Protein AF-A0A0C3S253-F1 (afdb_monomer_lite)

InterPro domains:
  IPR032710 NTF2-like domain superfamily [SSF54427] (42-81)

Secondary structure (DSSP, 8-state):
-----TT---TTS--HHHHHHSPB-PPPTTTHHHHHHHHTT-GGGS-TT-EEE-SS-EEESHHHHHHHHHHHHHH-SEEEEEEEEEEPPPTTS-TTPPEEEEEEEEESSTT-SS-SEEE-GGG--

Sequence (125 aa):
MPTSDPEVKNASGLTPTQTKALKERNPEDHERSIIQSIKESTYQVYAKEAVFHDPIGIAEGIESIRAQFNGLVKLFPRADIPRFRVLENPSSVPKSTILIDQDVAYFRDPNASSPTKVSEASDML

Organism: Phlebiopsis gigantea (strain 11061_1 CR5-6) (NCBI:txid745531)

pLDDT: mean 85.68, std 11.51, range [34.91, 96.12]

Radius of gyration: 15.08 Å; chains: 1; bounding box: 35×34×34 Å

Foldseek 3Di:
DQPLPQCDADPQRDGLVRLVPFDFDDDDPVCVVVLVCVQVVNLVSADQQRWDDFLVGIAGGSVSVVVVVVVLCQQFVDKDWPDWTFTDRDPSGDPPDTDIFTKIFGDNDNPDPHGPDIDGSNRRD

Structure (mmCIF, N/CA/C/O backbone):
data_AF-A0A0C3S253-F1
#
_entry.id   AF-A0A0C3S253-F1
#
loop_
_atom_site.group_PDB
_atom_site.id
_atom_site.type_symbol
_atom_site.label_atom_id
_atom_site.label_alt_id
_atom_site.label_comp_id
_atom_site.label_asym_id
_atom_site.label_entity_id
_atom_site.label_seq_id
_atom_site.pdbx_PDB_ins_code
_atom_site.Cartn_x
_atom_site.Cartn_y
_atom_site.Cartn_z
_atom_site.occupancy
_atom_site.B_iso_or_equiv
_atom_site.auth_seq_id
_atom_site.auth_comp_id
_atom_site.auth_asym_id
_atom_site.auth_atom_id
_atom_site.pdbx_PDB_model_num
ATOM 1 N N . MET A 1 1 ? -3.478 10.243 -17.034 1.00 34.91 1 MET A N 1
ATOM 2 C CA . MET A 1 1 ? -2.539 11.147 -16.335 1.00 34.91 1 MET A CA 1
ATOM 3 C C . MET A 1 1 ? -2.999 11.200 -14.892 1.00 34.91 1 MET A C 1
ATOM 5 O O . MET A 1 1 ? -4.214 11.256 -14.736 1.00 34.91 1 MET A O 1
ATOM 9 N N . PRO A 1 2 ? -2.114 11.107 -13.883 1.00 46.19 2 PRO A N 1
ATOM 10 C CA . PRO A 1 2 ? -2.541 11.321 -12.505 1.00 46.19 2 PRO A CA 1
ATOM 11 C C . PRO A 1 2 ? -3.114 12.733 -12.436 1.00 46.19 2 PRO A C 1
ATOM 13 O O . PRO A 1 2 ? -2.515 13.684 -12.949 1.00 46.19 2 PRO A O 1
ATOM 16 N N . THR A 1 3 ? -4.343 12.844 -11.958 1.00 47.38 3 THR A N 1
ATOM 17 C CA . THR A 1 3 ? -5.024 14.123 -11.837 1.00 47.38 3 THR A CA 1
ATOM 18 C C . THR A 1 3 ? -4.392 14.844 -10.664 1.00 47.38 3 THR A C 1
ATOM 20 O O . THR A 1 3 ? -4.622 14.477 -9.523 1.00 47.38 3 THR A O 1
ATOM 23 N N . SER A 1 4 ? -3.588 15.876 -10.925 1.00 61.22 4 SER A N 1
ATOM 24 C CA . SER A 1 4 ? -2.976 16.730 -9.892 1.00 61.22 4 SER A CA 1
ATOM 25 C C . SER A 1 4 ? -3.997 17.589 -9.126 1.00 61.22 4 SER A C 1
ATOM 27 O O . SER A 1 4 ? -3.652 18.660 -8.632 1.00 61.22 4 SER A O 1
ATOM 29 N N . ASP A 1 5 ? -5.261 17.170 -9.088 1.00 72.31 5 ASP A N 1
ATOM 30 C CA . ASP A 1 5 ? -6.331 17.867 -8.400 1.00 72.31 5 ASP A CA 1
ATOM 31 C C . ASP A 1 5 ? -6.211 17.576 -6.892 1.00 72.31 5 ASP A C 1
ATOM 33 O O . ASP A 1 5 ? -6.387 16.430 -6.466 1.00 72.31 5 ASP A O 1
ATOM 37 N N . PRO A 1 6 ? -5.883 18.590 -6.069 1.00 73.94 6 PRO A N 1
ATOM 38 C CA . PRO A 1 6 ? -5.652 18.414 -4.639 1.00 73.94 6 PRO A CA 1
ATOM 39 C C . PRO A 1 6 ? -6.913 18.010 -3.859 1.00 73.94 6 PRO A C 1
ATOM 41 O O . PRO A 1 6 ? -6.802 17.683 -2.676 1.00 73.94 6 PRO A O 1
ATOM 44 N N . GLU A 1 7 ? -8.089 18.018 -4.489 1.00 82.75 7 GLU A N 1
ATOM 45 C CA . GLU A 1 7 ? -9.364 17.665 -3.862 1.00 82.75 7 GLU A CA 1
ATOM 46 C C . GLU A 1 7 ? -9.787 16.208 -4.112 1.00 82.75 7 GLU A C 1
ATOM 48 O O . GLU A 1 7 ? -10.743 15.726 -3.491 1.00 82.75 7 GLU A O 1
ATOM 53 N N . VAL A 1 8 ? -9.080 15.472 -4.981 1.00 83.56 8 VAL A N 1
ATOM 54 C CA . VAL A 1 8 ? -9.385 14.059 -5.252 1.00 83.56 8 VAL A CA 1
ATOM 55 C C . VAL A 1 8 ? -9.068 13.205 -4.024 1.00 83.56 8 VAL A C 1
ATOM 57 O O . VAL A 1 8 ? -8.025 13.334 -3.382 1.00 83.56 8 VAL A O 1
ATOM 60 N N . LYS A 1 9 ? -10.013 12.331 -3.667 1.00 86.12 9 LYS A N 1
ATOM 61 C CA . LYS A 1 9 ? -9.941 11.480 -2.476 1.00 86.12 9 LYS A CA 1
ATOM 62 C C . LYS A 1 9 ? -9.466 10.073 -2.828 1.00 86.12 9 LYS A C 1
ATOM 64 O O . LYS A 1 9 ? -9.928 9.503 -3.811 1.00 86.12 9 LYS A O 1
ATOM 69 N N . ASN A 1 10 ? -8.625 9.484 -1.975 1.00 83.00 10 ASN A N 1
ATOM 70 C CA . ASN A 1 10 ? -8.248 8.065 -2.081 1.00 83.00 10 ASN A CA 1
ATOM 71 C C . ASN A 1 10 ? -9.406 7.149 -1.664 1.00 83.00 10 ASN A C 1
ATOM 73 O O . ASN A 1 10 ? -10.455 7.594 -1.197 1.00 83.00 10 ASN A O 1
ATOM 77 N N . ALA A 1 11 ? -9.163 5.840 -1.749 1.00 82.81 11 ALA A N 1
ATOM 78 C CA . ALA A 1 11 ? -10.047 4.790 -1.245 1.00 82.81 11 ALA A CA 1
ATOM 79 C C . ALA A 1 11 ? -10.440 4.956 0.240 1.00 82.81 11 ALA A C 1
ATOM 81 O O . ALA A 1 11 ? -11.497 4.482 0.647 1.00 82.81 11 ALA A O 1
ATOM 82 N N . SER A 1 12 ? -9.635 5.661 1.041 1.00 86.38 12 SER A N 1
ATOM 83 C CA . SER A 1 12 ? -9.943 5.975 2.445 1.00 86.38 12 SER A CA 1
ATOM 84 C C . SER A 1 12 ? -10.759 7.264 2.614 1.00 86.38 12 SER A C 1
ATOM 86 O O . SER A 1 12 ? -11.040 7.676 3.739 1.00 86.38 12 SER A O 1
ATOM 88 N N . GLY A 1 13 ? -11.141 7.919 1.514 1.00 88.19 13 GLY A N 1
ATOM 89 C CA . GLY A 1 13 ? -11.924 9.151 1.505 1.00 88.19 13 GLY A CA 1
ATOM 90 C C . GL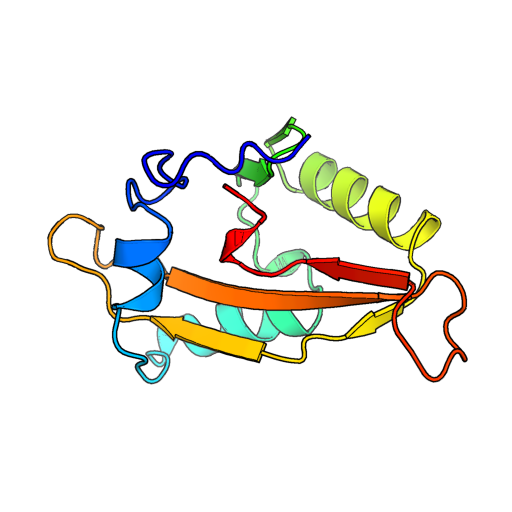Y A 1 13 ? -11.132 10.410 1.873 1.00 88.19 13 GLY A C 1
ATOM 91 O O . GLY A 1 13 ? -11.749 11.422 2.215 1.00 88.19 13 GLY A O 1
ATOM 92 N N . LEU A 1 14 ? -9.796 10.361 1.820 1.00 87.62 14 LEU A N 1
ATOM 93 C CA . LEU A 1 14 ? -8.901 11.449 2.223 1.00 87.62 14 LEU A CA 1
ATOM 94 C C . LEU A 1 14 ? -8.237 12.105 1.013 1.00 87.62 14 LEU A C 1
ATOM 96 O O . LEU A 1 14 ? -7.828 11.416 0.080 1.00 87.62 14 LEU A O 1
ATOM 100 N N . THR A 1 15 ? -8.075 13.427 1.060 1.00 88.38 15 THR A N 1
ATOM 101 C CA . THR A 1 15 ? -7.274 14.171 0.074 1.00 88.38 15 THR A CA 1
ATOM 102 C C . THR A 1 15 ? -5.769 13.924 0.284 1.00 88.38 15 THR A C 1
ATOM 104 O O . THR A 1 15 ? -5.368 13.433 1.355 1.00 88.38 15 THR A O 1
ATOM 107 N N . PRO A 1 16 ? -4.888 14.286 -0.674 1.00 84.88 16 PRO A N 1
ATOM 108 C CA . PRO A 1 16 ? -3.444 14.166 -0.481 1.00 84.88 16 PRO A CA 1
ATOM 109 C C . PRO A 1 16 ? -2.965 14.940 0.755 1.00 84.88 16 PRO A C 1
ATOM 111 O O . PRO A 1 16 ? -2.169 14.432 1.545 1.00 84.88 16 PRO A O 1
ATOM 114 N N . THR A 1 17 ? -3.487 16.153 0.965 1.00 87.31 17 THR A N 1
ATOM 115 C CA . THR A 1 17 ? -3.129 17.017 2.103 1.00 87.31 17 THR A CA 1
ATOM 116 C C . THR A 1 17 ? -3.545 16.399 3.434 1.00 87.31 17 THR A C 1
ATOM 118 O O . THR A 1 17 ? -2.759 16.390 4.381 1.00 87.31 17 THR A O 1
ATOM 121 N N . GLN A 1 18 ? -4.755 15.835 3.507 1.00 90.25 18 GLN A N 1
ATOM 122 C CA . GLN A 1 18 ? -5.230 15.149 4.711 1.00 90.25 18 GLN A CA 1
ATOM 123 C C . GLN A 1 18 ? -4.381 13.915 5.019 1.00 90.25 18 GLN A C 1
ATOM 125 O O . GLN A 1 18 ? -3.991 13.721 6.166 1.00 90.25 18 GLN A O 1
ATOM 130 N N . THR A 1 19 ? -4.046 13.125 3.997 1.00 88.06 19 THR A N 1
ATOM 131 C CA . THR A 1 19 ? -3.212 11.923 4.143 1.00 88.06 19 THR A CA 1
ATOM 132 C C . THR A 1 19 ? -1.812 12.278 4.650 1.00 88.06 19 THR A C 1
ATOM 134 O O . THR A 1 19 ? -1.334 11.674 5.607 1.00 88.06 19 THR A O 1
ATOM 137 N N . LYS A 1 20 ? -1.177 13.315 4.083 1.00 87.50 20 LYS A N 1
ATOM 138 C CA . LYS A 1 20 ? 0.150 13.797 4.514 1.00 87.50 20 LYS A CA 1
ATOM 139 C C . LYS A 1 20 ? 0.163 14.324 5.951 1.00 87.50 20 LYS A C 1
ATOM 141 O O . LYS A 1 20 ? 1.187 14.218 6.621 1.00 87.50 20 LYS A O 1
ATOM 146 N N . ALA A 1 21 ? -0.956 14.872 6.424 1.00 92.19 21 ALA A N 1
ATOM 147 C CA . ALA A 1 21 ? -1.094 15.385 7.784 1.00 92.19 21 ALA A CA 1
ATOM 148 C C . ALA A 1 21 ? -1.307 14.287 8.845 1.00 92.19 21 ALA A C 1
ATOM 150 O O . ALA A 1 21 ? -1.230 14.582 10.040 1.00 92.19 21 ALA A O 1
ATOM 151 N N . LEU A 1 22 ? -1.577 13.038 8.442 1.00 93.62 22 LEU A N 1
ATOM 152 C CA . LEU A 1 22 ? -1.747 11.938 9.387 1.00 93.62 22 LEU A CA 1
ATOM 153 C C . LEU A 1 22 ? -0.430 11.595 10.091 1.00 93.62 22 LEU A C 1
ATOM 155 O O . LEU A 1 22 ? 0.659 11.564 9.501 1.00 93.62 22 LEU A O 1
ATOM 159 N N . LYS A 1 23 ? -0.560 11.303 11.385 1.00 95.62 23 LYS A N 1
ATOM 160 C CA . LYS A 1 23 ? 0.548 10.868 12.227 1.00 95.62 23 LYS A CA 1
ATOM 161 C C . LYS A 1 23 ? 0.907 9.427 11.914 1.00 95.62 23 LYS A C 1
ATOM 163 O O . LYS A 1 23 ? 0.051 8.605 11.601 1.00 95.62 23 LYS A O 1
ATOM 168 N N . GLU A 1 24 ? 2.191 9.142 12.023 1.00 96.12 24 GLU A N 1
ATOM 169 C CA . GLU A 1 24 ? 2.694 7.781 11.960 1.00 96.12 24 GLU A CA 1
ATOM 170 C C . GLU A 1 24 ? 2.516 7.092 13.312 1.00 96.12 24 GLU A C 1
ATOM 172 O O . GLU A 1 24 ? 2.680 7.719 14.361 1.00 96.12 24 GLU A O 1
ATOM 177 N N . ARG A 1 25 ? 2.194 5.802 13.274 1.00 95.81 25 ARG A N 1
ATOM 178 C CA . ARG A 1 25 ? 2.064 4.936 14.443 1.00 95.81 25 ARG A CA 1
ATOM 179 C C . ARG A 1 25 ? 2.855 3.654 14.252 1.00 95.81 25 ARG A C 1
ATOM 181 O O . ARG A 1 25 ? 3.187 3.256 13.138 1.00 95.81 25 ARG A O 1
ATOM 188 N N . ASN A 1 26 ? 3.076 2.958 15.358 1.00 95.50 26 ASN A N 1
ATOM 189 C CA . ASN A 1 26 ? 3.566 1.592 15.294 1.00 95.50 26 ASN A CA 1
ATOM 190 C C . ASN A 1 26 ? 2.435 0.636 14.866 1.00 95.50 26 ASN A C 1
ATOM 192 O O . ASN A 1 26 ? 1.276 0.858 15.239 1.00 95.50 26 ASN A O 1
ATOM 196 N N . PRO A 1 27 ? 2.759 -0.431 14.115 1.00 94.81 27 PRO A N 1
ATOM 197 C CA . PRO A 1 27 ? 1.836 -1.533 13.880 1.00 94.81 27 PRO A CA 1
ATOM 198 C C . PRO A 1 27 ? 1.364 -2.158 15.191 1.00 94.81 27 PRO A C 1
ATOM 200 O O . PRO A 1 27 ? 2.165 -2.365 16.107 1.00 94.81 27 PRO A O 1
ATOM 203 N N . GLU A 1 28 ? 0.090 -2.520 15.250 1.00 94.69 28 GLU A N 1
ATOM 204 C CA . GLU A 1 28 ? -0.431 -3.388 16.299 1.00 94.69 28 GLU A CA 1
ATOM 205 C C . GLU A 1 28 ? 0.018 -4.835 16.062 1.00 94.69 28 GLU A C 1
ATOM 207 O O . GLU A 1 28 ? 0.347 -5.234 14.942 1.00 94.69 28 GLU A O 1
ATOM 212 N N . ASP A 1 29 ? 0.026 -5.659 17.110 1.00 94.44 29 ASP A N 1
ATOM 213 C CA . ASP A 1 29 ? 0.600 -7.008 17.029 1.00 94.44 29 ASP A CA 1
ATOM 214 C C . ASP A 1 29 ? -0.086 -7.902 15.988 1.00 94.44 29 ASP A C 1
ATOM 216 O O . ASP A 1 29 ? 0.585 -8.679 15.307 1.00 94.44 29 ASP A O 1
ATOM 220 N N . HIS A 1 30 ? -1.396 -7.741 15.801 1.00 92.12 30 HIS A N 1
ATOM 221 C CA . HIS A 1 30 ? -2.168 -8.487 14.808 1.00 92.12 30 HIS A CA 1
ATOM 222 C C . HIS A 1 30 ? -1.950 -7.997 13.363 1.00 92.12 30 HIS A C 1
ATOM 224 O O . HIS A 1 30 ? -2.267 -8.716 12.419 1.00 92.12 30 HIS A O 1
ATOM 230 N N . GLU A 1 31 ? -1.390 -6.799 13.173 1.00 93.31 31 GLU A N 1
ATOM 231 C CA . GLU A 1 31 ? -1.117 -6.215 11.855 1.00 93.31 31 GLU A CA 1
ATOM 232 C C . GLU A 1 31 ? 0.277 -6.584 11.335 1.00 93.31 31 GLU A C 1
ATOM 234 O O . GLU A 1 31 ? 0.533 -6.518 10.133 1.00 93.31 31 GLU A O 1
ATOM 239 N N . ARG A 1 32 ? 1.201 -6.974 12.226 1.00 92.38 32 ARG A N 1
ATOM 240 C CA . ARG A 1 32 ? 2.618 -7.202 11.890 1.00 92.38 32 ARG A CA 1
ATOM 241 C C . ARG A 1 32 ? 2.803 -8.199 10.749 1.00 92.38 32 ARG A C 1
ATOM 243 O O . ARG A 1 32 ? 3.581 -7.932 9.837 1.00 92.38 32 ARG A O 1
ATOM 250 N N . SER A 1 33 ? 2.091 -9.326 10.784 1.00 91.00 33 SER A N 1
ATOM 251 C CA . SER A 1 33 ? 2.188 -10.361 9.745 1.00 91.00 33 SER A CA 1
ATOM 252 C C . SER A 1 33 ? 1.656 -9.873 8.396 1.00 91.00 33 SER A C 1
ATOM 254 O O . SER A 1 33 ? 2.257 -10.159 7.359 1.00 91.00 33 SER A O 1
ATOM 256 N N . ILE A 1 34 ? 0.576 -9.089 8.411 1.00 91.06 34 ILE A N 1
ATOM 257 C CA . ILE A 1 34 ? -0.027 -8.486 7.218 1.00 91.06 34 ILE A CA 1
ATOM 258 C C . ILE A 1 34 ? 0.953 -7.491 6.593 1.00 91.06 34 ILE A C 1
ATOM 260 O O . ILE A 1 34 ? 1.277 -7.587 5.411 1.00 91.06 34 ILE A O 1
ATOM 264 N N . ILE A 1 35 ? 1.488 -6.578 7.402 1.00 91.75 35 ILE A N 1
ATOM 265 C CA . ILE A 1 35 ? 2.434 -5.549 6.962 1.00 91.75 35 ILE A CA 1
ATOM 266 C C . ILE A 1 35 ? 3.731 -6.168 6.433 1.00 91.75 35 ILE A C 1
ATOM 268 O O . ILE A 1 35 ? 4.248 -5.717 5.411 1.00 91.75 35 ILE A O 1
ATOM 272 N N . GLN A 1 36 ? 4.246 -7.210 7.089 1.00 90.56 36 GLN A N 1
ATOM 273 C CA . GLN A 1 36 ? 5.434 -7.915 6.610 1.00 90.56 36 GLN A CA 1
ATOM 274 C C . GLN A 1 36 ? 5.179 -8.578 5.252 1.00 90.56 36 GLN A C 1
ATOM 276 O O . GLN A 1 36 ? 5.987 -8.438 4.338 1.00 90.56 36 GLN A O 1
ATOM 281 N N . SER A 1 37 ? 4.023 -9.224 5.093 1.00 88.00 37 SER A N 1
ATOM 282 C CA . SER A 1 37 ? 3.633 -9.884 3.841 1.00 88.00 37 SER A CA 1
ATOM 283 C C . SER A 1 37 ? 3.542 -8.909 2.664 1.00 88.00 37 SER A C 1
ATOM 285 O O . SER A 1 37 ? 3.968 -9.235 1.557 1.00 88.00 37 SER A O 1
ATOM 287 N N . ILE A 1 38 ? 3.050 -7.689 2.914 1.00 85.00 38 ILE A N 1
ATOM 288 C CA . ILE A 1 38 ? 3.000 -6.612 1.913 1.00 85.00 38 ILE A CA 1
ATOM 289 C C . ILE A 1 38 ? 4.415 -6.205 1.471 1.00 85.00 38 ILE A C 1
ATOM 291 O O . ILE A 1 38 ? 4.641 -6.000 0.281 1.00 85.00 38 ILE A O 1
ATOM 295 N N . LYS A 1 39 ? 5.383 -6.133 2.394 1.00 83.50 39 LYS A N 1
ATOM 296 C CA . LYS A 1 39 ? 6.783 -5.800 2.068 1.00 83.50 39 LYS A CA 1
ATOM 297 C C . LYS A 1 39 ? 7.496 -6.910 1.296 1.00 83.50 39 LYS A C 1
ATOM 299 O O . LYS A 1 39 ? 8.306 -6.625 0.422 1.00 83.50 39 LYS A O 1
ATOM 304 N N . GLU A 1 40 ? 7.197 -8.166 1.613 1.00 81.06 40 GLU A N 1
ATOM 305 C CA . GLU A 1 40 ? 7.849 -9.343 1.021 1.00 81.06 40 GLU A CA 1
ATOM 306 C C . GLU A 1 40 ? 7.148 -9.869 -0.245 1.00 81.06 40 GLU A C 1
ATOM 308 O O . GLU A 1 40 ? 7.572 -10.873 -0.813 1.00 81.06 40 GLU A O 1
ATOM 313 N N . SER A 1 41 ? 6.100 -9.186 -0.724 1.00 68.44 41 SER A N 1
ATOM 314 C CA . SER A 1 41 ? 5.323 -9.573 -1.915 1.00 68.44 41 SER A CA 1
ATOM 315 C C . SER A 1 41 ? 4.695 -10.972 -1.821 1.00 68.44 41 SER A C 1
ATOM 317 O O . SER A 1 41 ? 4.637 -11.711 -2.808 1.00 68.44 41 SER A O 1
ATOM 319 N N . THR A 1 42 ? 4.198 -11.365 -0.642 1.00 74.69 42 THR A N 1
ATOM 320 C CA . THR A 1 42 ? 3.518 -12.656 -0.484 1.00 74.69 42 THR A CA 1
ATOM 321 C C . THR A 1 42 ? 2.012 -12.508 -0.715 1.00 74.69 42 THR A C 1
ATOM 323 O O . THR A 1 42 ? 1.300 -11.800 -0.008 1.00 74.69 42 THR A O 1
ATOM 326 N N . TYR A 1 43 ? 1.475 -13.229 -1.705 1.00 80.75 43 TYR A N 1
ATOM 327 C CA . TYR A 1 43 ? 0.033 -13.200 -2.003 1.00 80.75 43 TYR A CA 1
ATOM 328 C C . TYR A 1 43 ? -0.837 -13.864 -0.919 1.00 80.75 43 TYR A C 1
ATOM 330 O O . TYR A 1 43 ? -2.059 -13.792 -0.983 1.00 80.75 43 TYR A O 1
ATOM 338 N N . GLN A 1 44 ? -0.222 -14.522 0.068 1.00 82.25 44 GLN A N 1
ATOM 339 C CA . GLN A 1 44 ? -0.903 -15.301 1.110 1.00 82.25 44 GLN A CA 1
ATOM 340 C C . GLN A 1 44 ? -1.699 -14.438 2.096 1.00 82.25 44 GLN A C 1
ATOM 342 O O . GLN A 1 44 ? -2.578 -14.953 2.780 1.00 82.25 44 GLN A O 1
ATOM 347 N N . VAL A 1 45 ? -1.403 -13.138 2.163 1.00 86.00 45 VAL A N 1
ATOM 348 C CA . VAL A 1 45 ? -2.114 -12.189 3.027 1.00 86.00 45 VAL A CA 1
ATOM 349 C C . VAL A 1 45 ? -3.511 -11.840 2.508 1.00 86.00 45 VAL A C 1
ATOM 351 O O . VAL A 1 45 ? -4.373 -11.418 3.278 1.00 86.00 45 VAL A O 1
ATOM 354 N N . TYR A 1 46 ? -3.758 -12.017 1.208 1.00 87.56 46 TYR A N 1
ATOM 355 C CA . TYR A 1 46 ? -5.045 -11.694 0.609 1.00 87.56 46 TYR A CA 1
ATOM 356 C C . TYR A 1 46 ? -6.080 -12.774 0.923 1.00 87.56 46 TYR A C 1
ATOM 358 O O . TYR A 1 46 ? -5.862 -13.966 0.700 1.00 87.56 46 TYR A O 1
ATOM 366 N N . ALA A 1 47 ? -7.253 -12.340 1.386 1.00 89.56 47 ALA A N 1
ATOM 367 C CA . ALA A 1 47 ? -8.426 -13.200 1.442 1.00 89.56 47 ALA A CA 1
ATOM 368 C C . ALA A 1 47 ? -8.798 -13.690 0.032 1.00 89.56 47 ALA A C 1
ATOM 370 O O . ALA A 1 47 ? -8.521 -13.028 -0.968 1.00 89.56 47 ALA A O 1
ATOM 371 N N . LYS A 1 48 ? -9.478 -14.839 -0.051 1.00 88.94 48 LYS A N 1
ATOM 372 C CA . LYS A 1 48 ? -9.885 -15.434 -1.334 1.00 88.94 48 LYS A CA 1
ATOM 373 C C . LYS A 1 48 ? -10.672 -14.457 -2.216 1.00 88.94 48 LYS A C 1
ATOM 375 O O . LYS A 1 48 ? -10.410 -14.391 -3.411 1.00 88.94 48 LYS A O 1
ATOM 380 N N . GLU A 1 49 ? -11.563 -13.688 -1.596 1.00 91.62 49 GLU A N 1
ATOM 381 C CA . GLU A 1 49 ? -12.426 -12.682 -2.230 1.00 91.62 49 GLU A CA 1
ATOM 382 C C . GLU A 1 49 ? -11.883 -11.251 -2.030 1.00 91.62 49 GLU A C 1
ATOM 384 O O . GLU A 1 49 ? -12.645 -10.288 -1.980 1.00 91.62 49 GLU A O 1
ATOM 389 N N . ALA A 1 50 ? -10.570 -11.092 -1.815 1.00 90.69 50 ALA A N 1
ATOM 390 C CA . ALA A 1 50 ? -9.970 -9.771 -1.659 1.00 90.69 50 ALA A CA 1
ATOM 391 C C . ALA A 1 50 ? -10.152 -8.939 -2.932 1.00 90.69 50 ALA A C 1
ATOM 393 O O . ALA A 1 50 ? -10.035 -9.455 -4.043 1.00 90.69 50 ALA A O 1
ATOM 394 N N . VAL A 1 51 ? -10.379 -7.641 -2.752 1.00 89.94 51 VAL A N 1
ATOM 395 C CA . VAL A 1 51 ? -10.475 -6.682 -3.849 1.00 89.94 51 VAL A CA 1
ATOM 396 C C . VAL A 1 51 ? -9.308 -5.713 -3.750 1.00 89.94 51 VAL A C 1
ATOM 398 O O . VAL A 1 51 ? -9.075 -5.106 -2.704 1.00 89.94 51 VAL A O 1
ATOM 401 N N . PHE A 1 52 ? -8.561 -5.584 -4.838 1.00 87.00 52 PHE A N 1
ATOM 402 C CA . PHE A 1 52 ? -7.456 -4.651 -4.973 1.00 87.00 52 PHE A CA 1
ATOM 403 C C . PHE A 1 52 ? -7.847 -3.547 -5.948 1.00 87.00 52 PHE A C 1
ATOM 405 O O . PHE A 1 52 ? -8.175 -3.819 -7.100 1.00 87.00 52 PHE A O 1
ATOM 412 N N . HIS A 1 53 ? -7.817 -2.307 -5.472 1.00 83.94 53 HIS A N 1
ATOM 413 C CA . HIS A 1 53 ? -8.063 -1.122 -6.281 1.00 83.94 53 HIS A CA 1
ATOM 414 C C . HIS A 1 53 ? -6.738 -0.395 -6.474 1.00 83.94 53 HIS A C 1
ATOM 416 O O . HIS A 1 53 ? -6.115 0.013 -5.492 1.00 83.94 53 HIS A O 1
ATOM 422 N N . ASP A 1 54 ? -6.333 -0.200 -7.724 1.00 76.56 54 ASP A N 1
ATOM 423 C CA . ASP A 1 54 ? -5.270 0.733 -8.079 1.00 76.56 54 ASP A CA 1
ATOM 424 C C . ASP A 1 54 ? -5.821 1.818 -9.026 1.00 76.56 54 ASP A C 1
ATOM 426 O O . ASP A 1 54 ? -6.971 1.741 -9.469 1.00 76.56 54 ASP A O 1
ATOM 430 N N . PRO A 1 55 ? -5.039 2.859 -9.353 1.00 67.44 55 PRO A N 1
ATOM 431 C CA . PRO A 1 55 ? -5.489 3.897 -10.282 1.00 67.44 55 PRO A CA 1
ATOM 432 C C . PRO A 1 55 ? -5.761 3.409 -11.718 1.00 67.44 55 PRO A C 1
ATOM 434 O O . PRO A 1 55 ? -6.245 4.183 -12.542 1.00 67.44 55 PRO A O 1
ATOM 437 N N . ILE A 1 56 ? -5.396 2.169 -12.059 1.00 68.38 56 ILE A N 1
ATOM 438 C CA . ILE A 1 56 ? -5.513 1.598 -13.406 1.00 68.38 56 ILE A CA 1
ATOM 439 C C . ILE A 1 56 ? -6.760 0.706 -13.509 1.00 68.38 56 ILE A C 1
ATOM 441 O O . ILE A 1 56 ? -7.378 0.646 -14.573 1.00 68.38 56 ILE A O 1
ATOM 445 N N . GLY A 1 57 ? -7.160 0.036 -12.428 1.00 73.25 57 GLY A N 1
ATOM 446 C CA . GLY A 1 57 ? -8.301 -0.865 -12.410 1.00 73.25 57 GLY A CA 1
ATOM 447 C C . GLY A 1 57 ? -8.571 -1.527 -11.059 1.00 73.25 57 GLY A C 1
ATOM 448 O O . GLY A 1 57 ? -8.007 -1.185 -10.020 1.00 73.25 57 GLY A O 1
ATOM 449 N N . ILE A 1 58 ? -9.485 -2.496 -11.096 1.00 85.19 58 ILE A N 1
ATOM 450 C CA . ILE A 1 58 ? -9.941 -3.263 -9.936 1.00 85.19 58 ILE A CA 1
ATOM 451 C C . ILE A 1 58 ? -9.669 -4.741 -10.217 1.00 85.19 58 ILE A C 1
ATOM 453 O O . ILE A 1 58 ? -10.073 -5.257 -11.261 1.00 85.19 58 ILE A O 1
ATOM 457 N N . ALA A 1 59 ? -8.995 -5.418 -9.291 1.00 88.12 59 ALA A N 1
ATOM 458 C CA . ALA A 1 59 ? -8.777 -6.857 -9.322 1.00 88.12 59 ALA A CA 1
ATOM 459 C C . ALA A 1 59 ? -9.512 -7.530 -8.165 1.00 88.12 59 ALA A C 1
ATOM 461 O O . ALA A 1 59 ? -9.231 -7.274 -6.995 1.00 88.12 59 ALA A O 1
ATOM 462 N N . GLU A 1 60 ? -10.427 -8.430 -8.508 1.00 92.31 60 GLU A N 1
ATOM 463 C CA . GLU A 1 60 ? -11.203 -9.218 -7.554 1.00 92.31 60 GLU A CA 1
ATOM 464 C C . GLU A 1 60 ? -10.666 -10.650 -7.502 1.00 92.31 60 GLU A C 1
ATOM 466 O O . GLU A 1 60 ? -10.518 -11.328 -8.526 1.00 92.31 60 GLU A O 1
ATOM 471 N N . GLY A 1 61 ? -10.357 -11.101 -6.292 1.00 91.31 61 GLY A N 1
ATOM 472 C CA . GLY A 1 61 ? -9.823 -12.421 -6.003 1.00 91.31 61 GLY A CA 1
ATOM 473 C C . GLY A 1 61 ? -8.309 -12.547 -6.189 1.00 91.31 61 GLY A C 1
ATOM 474 O O . GLY A 1 61 ? -7.670 -11.850 -6.980 1.00 91.31 61 GLY A O 1
ATOM 475 N N . ILE A 1 62 ? -7.718 -13.492 -5.452 1.00 90.31 62 ILE A N 1
ATOM 476 C CA . ILE A 1 62 ? -6.257 -13.663 -5.352 1.00 90.31 62 ILE A CA 1
ATOM 477 C C . ILE A 1 62 ? -5.558 -13.881 -6.705 1.00 90.31 62 ILE A C 1
ATOM 479 O O . ILE A 1 62 ? -4.438 -13.409 -6.902 1.00 90.31 62 ILE A O 1
ATOM 483 N N . GLU A 1 63 ? -6.207 -14.562 -7.651 1.00 89.81 63 GLU A N 1
ATOM 484 C CA . GLU A 1 63 ? -5.625 -14.832 -8.971 1.00 89.81 63 GLU A CA 1
ATOM 485 C C . GLU A 1 63 ? -5.550 -13.564 -9.832 1.00 89.81 63 GLU A C 1
ATOM 487 O O . GLU A 1 63 ? -4.522 -13.317 -10.466 1.00 89.81 63 GLU A O 1
ATOM 492 N N . SER A 1 64 ? -6.583 -12.716 -9.797 1.00 89.69 64 SER A N 1
ATOM 493 C CA . SER A 1 64 ? -6.592 -11.425 -10.498 1.00 89.69 64 SER A CA 1
ATOM 494 C C . SER A 1 64 ? -5.548 -10.476 -9.911 1.00 89.69 64 SER A C 1
ATOM 496 O O . SER A 1 64 ? -4.778 -9.864 -10.652 1.00 89.69 64 SER A O 1
ATOM 498 N N . ILE A 1 65 ? -5.461 -10.421 -8.577 1.00 88.69 65 ILE A N 1
ATOM 499 C CA . ILE A 1 65 ? -4.466 -9.617 -7.855 1.00 88.69 65 ILE A CA 1
ATOM 500 C C . ILE A 1 65 ? -3.051 -10.060 -8.249 1.00 88.69 65 ILE A C 1
ATOM 502 O O . ILE A 1 65 ? -2.220 -9.242 -8.648 1.00 88.69 65 ILE A O 1
ATOM 506 N N . ARG A 1 66 ? -2.783 -11.371 -8.223 1.00 88.31 66 ARG A N 1
ATOM 507 C CA . ARG A 1 66 ? -1.497 -11.938 -8.648 1.00 88.31 66 ARG A CA 1
ATOM 508 C C . ARG A 1 66 ? -1.177 -11.598 -10.102 1.00 88.31 66 ARG A C 1
ATOM 510 O O . ARG A 1 66 ? -0.038 -11.250 -10.406 1.00 88.31 66 ARG A O 1
ATOM 517 N N . ALA A 1 67 ? -2.150 -11.705 -11.005 1.00 87.81 67 ALA A N 1
ATOM 518 C CA . ALA A 1 67 ? -1.949 -11.386 -12.415 1.00 87.81 67 ALA A CA 1
ATOM 519 C C . ALA A 1 67 ? -1.547 -9.915 -12.618 1.00 87.81 67 ALA A C 1
ATOM 521 O O . ALA A 1 67 ? -0.631 -9.643 -13.398 1.00 87.81 67 ALA A O 1
ATOM 522 N N . GLN A 1 68 ? -2.168 -8.990 -11.880 1.00 84.50 68 GLN A N 1
ATOM 523 C CA . GLN A 1 68 ? -1.864 -7.560 -11.942 1.00 84.50 68 GLN A CA 1
ATOM 524 C C . GLN A 1 68 ? -0.441 -7.254 -11.454 1.00 84.50 68 GLN A C 1
ATOM 526 O O . GLN A 1 68 ? 0.339 -6.636 -12.184 1.00 84.50 68 GLN A O 1
ATOM 531 N N . PHE A 1 69 ? -0.048 -7.771 -10.284 1.00 83.12 69 PHE A N 1
ATOM 532 C CA . PHE A 1 69 ? 1.316 -7.598 -9.767 1.00 83.12 69 PHE A CA 1
ATOM 533 C C . PHE A 1 69 ? 2.375 -8.251 -10.667 1.00 83.12 69 PHE A C 1
ATOM 535 O O . PHE A 1 69 ? 3.383 -7.625 -10.997 1.00 83.12 69 PHE A O 1
ATOM 542 N N . ASN A 1 70 ? 2.130 -9.468 -11.160 1.00 85.44 70 ASN A N 1
ATOM 543 C CA . ASN A 1 70 ? 3.042 -10.131 -12.096 1.00 85.44 70 ASN A CA 1
ATOM 544 C C . ASN A 1 70 ? 3.171 -9.370 -13.428 1.00 85.44 70 ASN A C 1
ATOM 546 O O . ASN A 1 70 ? 4.210 -9.445 -14.085 1.00 85.44 70 ASN A O 1
ATOM 550 N N . GLY A 1 71 ? 2.133 -8.640 -13.844 1.00 83.44 71 GLY A N 1
ATOM 551 C CA . GLY A 1 71 ? 2.194 -7.722 -14.978 1.00 83.44 71 GLY A CA 1
ATOM 552 C C . GLY A 1 71 ? 3.177 -6.573 -14.744 1.00 83.44 71 GLY A C 1
ATOM 553 O O . GLY A 1 71 ? 3.984 -6.277 -15.626 1.00 83.44 71 GLY A O 1
ATOM 554 N N . LEU A 1 72 ? 3.169 -5.979 -13.546 1.00 79.69 72 LEU A N 1
ATOM 555 C CA . LEU A 1 72 ? 4.089 -4.897 -13.172 1.00 79.69 72 LEU A CA 1
ATOM 556 C C . LEU A 1 72 ? 5.551 -5.354 -13.163 1.00 79.69 72 LEU A C 1
ATOM 558 O O . LEU A 1 72 ? 6.402 -4.645 -13.698 1.00 79.69 72 LEU A O 1
ATOM 562 N N . VAL A 1 73 ? 5.840 -6.558 -12.657 1.00 83.94 73 VAL A N 1
ATOM 563 C CA . VAL A 1 73 ? 7.208 -7.119 -12.626 1.00 83.94 73 VAL A CA 1
ATOM 564 C C . VAL A 1 73 ? 7.812 -7.255 -14.030 1.00 83.94 73 VAL A C 1
ATOM 566 O O . VAL A 1 73 ? 9.014 -7.080 -14.208 1.00 83.94 73 VAL A O 1
ATOM 569 N N . LYS A 1 74 ? 6.993 -7.500 -15.065 1.00 85.44 74 LYS A N 1
ATOM 570 C CA . LYS A 1 74 ? 7.474 -7.557 -16.460 1.00 85.44 74 LYS A CA 1
ATOM 571 C C . LYS A 1 74 ? 7.976 -6.207 -16.975 1.00 85.44 74 LYS A C 1
ATOM 573 O O . LYS A 1 74 ? 8.816 -6.177 -17.869 1.00 85.44 74 LYS A O 1
ATOM 578 N N . LEU A 1 75 ? 7.436 -5.106 -16.452 1.00 86.00 75 LEU A N 1
ATOM 579 C CA . LEU A 1 75 ? 7.834 -3.745 -16.819 1.00 86.00 75 LEU A CA 1
ATOM 580 C C . LEU A 1 75 ? 8.938 -3.212 -15.906 1.00 86.00 75 LEU A C 1
ATOM 582 O O . LEU A 1 75 ? 9.787 -2.449 -16.360 1.00 86.00 75 LEU A O 1
ATOM 586 N N . PHE A 1 76 ? 8.914 -3.605 -14.635 1.00 87.88 76 PHE A N 1
ATOM 587 C CA . PHE A 1 76 ? 9.836 -3.161 -13.601 1.00 87.88 76 PHE A CA 1
ATOM 588 C C . PHE A 1 76 ? 10.319 -4.378 -12.799 1.00 87.88 76 PHE A C 1
ATOM 590 O O . PHE A 1 76 ? 9.717 -4.717 -11.780 1.00 87.88 76 PH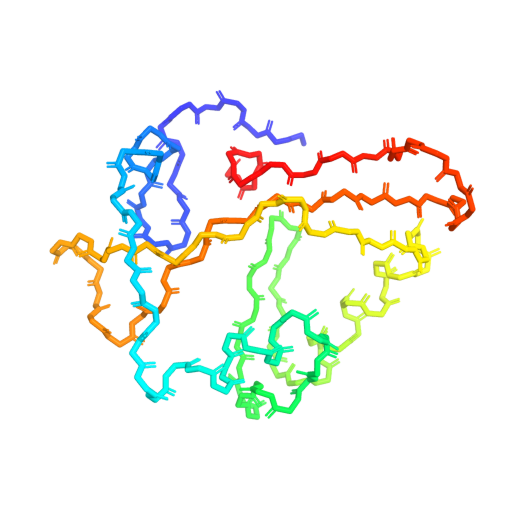E A O 1
ATOM 597 N N . PRO A 1 77 ? 11.383 -5.068 -13.253 1.00 90.00 77 PRO A N 1
ATOM 598 C CA . PRO A 1 77 ? 11.882 -6.289 -12.612 1.00 90.00 77 PRO A CA 1
ATOM 599 C C . PRO A 1 77 ? 12.414 -6.076 -11.190 1.00 90.00 77 PRO A C 1
ATOM 601 O O . PRO A 1 77 ? 12.599 -7.048 -10.461 1.00 90.00 77 PRO A O 1
ATOM 604 N N . ARG A 1 78 ? 12.662 -4.825 -10.789 1.00 90.38 78 ARG A N 1
ATOM 605 C CA . ARG A 1 78 ? 12.999 -4.449 -9.418 1.00 90.38 78 ARG A CA 1
ATOM 606 C C . ARG A 1 78 ? 12.139 -3.271 -8.978 1.00 90.38 78 ARG A C 1
ATOM 608 O O . ARG A 1 78 ? 11.947 -2.311 -9.729 1.00 90.38 78 ARG A O 1
ATOM 615 N N . ALA A 1 79 ? 11.681 -3.340 -7.736 1.00 89.56 79 ALA A N 1
ATOM 616 C CA . ALA A 1 79 ? 11.066 -2.232 -7.034 1.00 89.56 79 ALA A CA 1
ATOM 617 C C . ALA A 1 79 ? 11.648 -2.153 -5.621 1.00 89.56 79 ALA A C 1
ATOM 619 O O . ALA A 1 79 ? 11.756 -3.172 -4.941 1.00 89.56 79 ALA A O 1
ATOM 620 N N . ASP A 1 80 ? 11.990 -0.945 -5.193 1.00 91.00 80 ASP A N 1
ATOM 621 C CA . ASP A 1 80 ? 12.413 -0.663 -3.827 1.00 91.00 80 ASP A CA 1
ATOM 622 C C . ASP A 1 80 ? 11.325 0.166 -3.131 1.00 91.00 80 ASP A C 1
ATOM 624 O O . ASP A 1 80 ? 10.624 0.950 -3.775 1.00 91.00 80 ASP A O 1
ATOM 628 N N . ILE A 1 81 ? 11.203 0.024 -1.810 1.00 90.44 81 ILE A N 1
ATOM 629 C CA . ILE A 1 81 ? 10.257 0.789 -0.986 1.00 90.44 81 ILE A CA 1
ATOM 630 C C . ILE A 1 81 ? 11.053 1.789 -0.131 1.00 90.44 81 ILE A C 1
ATOM 632 O O . ILE A 1 81 ? 11.410 1.473 1.007 1.00 90.44 81 ILE A O 1
ATOM 636 N N . PRO A 1 82 ? 11.395 2.983 -0.655 1.00 91.50 82 PRO A N 1
ATOM 637 C CA . PRO A 1 82 ? 12.164 3.985 0.086 1.00 91.50 82 PRO A CA 1
ATOM 638 C C . PRO A 1 82 ? 11.424 4.562 1.298 1.00 91.50 82 PRO A C 1
ATOM 640 O O . PRO A 1 82 ? 12.066 5.020 2.243 1.00 91.50 82 PRO A O 1
ATOM 643 N N . ARG A 1 83 ? 10.086 4.545 1.293 1.00 91.50 83 ARG A N 1
ATOM 644 C CA . ARG A 1 83 ? 9.261 5.046 2.395 1.00 91.50 83 ARG A CA 1
ATOM 645 C C . ARG A 1 83 ? 8.100 4.102 2.647 1.00 91.50 83 ARG A C 1
ATOM 647 O O . ARG A 1 83 ? 7.428 3.693 1.708 1.00 91.50 83 ARG A O 1
ATOM 654 N N . PHE A 1 84 ? 7.866 3.775 3.915 1.00 92.81 84 PHE A N 1
ATOM 655 C CA . PHE A 1 84 ? 6.759 2.924 4.339 1.00 92.81 84 PHE A CA 1
ATOM 656 C C . PHE A 1 84 ? 6.312 3.336 5.739 1.00 92.81 84 PHE A C 1
ATOM 658 O O . PHE A 1 84 ? 6.981 3.017 6.721 1.00 92.81 84 PHE A O 1
ATOM 665 N N . ARG A 1 85 ? 5.190 4.047 5.829 1.00 94.25 85 ARG A N 1
ATOM 666 C CA . ARG A 1 85 ? 4.637 4.560 7.085 1.00 94.25 85 ARG A CA 1
ATOM 667 C C . ARG A 1 85 ? 3.295 3.907 7.356 1.00 94.25 85 ARG A C 1
ATOM 669 O O . ARG A 1 85 ? 2.448 3.850 6.468 1.00 94.25 85 ARG A O 1
ATOM 676 N N . VAL A 1 86 ? 3.087 3.458 8.588 1.00 95.19 86 VAL A N 1
ATOM 677 C CA . VAL A 1 86 ? 1.766 3.027 9.057 1.00 95.19 86 VAL A CA 1
ATOM 678 C C . VAL A 1 86 ? 1.119 4.213 9.752 1.00 95.19 86 VAL A C 1
ATOM 680 O O . VAL A 1 86 ? 1.706 4.795 10.662 1.00 95.19 86 VAL A O 1
ATOM 683 N N . LEU A 1 87 ? -0.059 4.619 9.293 1.00 95.50 87 LEU A N 1
ATOM 684 C CA . LEU A 1 87 ? -0.690 5.861 9.727 1.00 95.50 87 LEU A CA 1
ATOM 685 C C . LEU A 1 87 ? -1.786 5.616 10.766 1.00 95.50 87 LEU A C 1
ATOM 687 O O . LEU A 1 87 ? -2.457 4.581 10.774 1.00 95.50 87 LEU A O 1
ATOM 691 N N . GLU A 1 88 ? -1.971 6.589 11.655 1.00 95.44 88 GLU A N 1
ATOM 692 C CA . GLU A 1 88 ? -3.146 6.657 12.517 1.00 95.44 88 GLU A CA 1
ATOM 693 C C . GLU A 1 88 ? -4.402 6.889 11.676 1.00 95.44 88 GLU A C 1
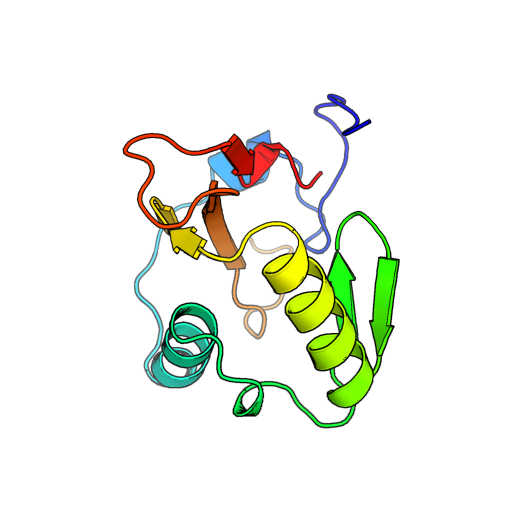ATOM 695 O O . GLU A 1 88 ? -4.444 7.767 10.809 1.00 95.44 88 GLU A O 1
ATOM 700 N N . ASN A 1 89 ? -5.452 6.122 11.961 1.00 94.31 89 ASN A N 1
ATOM 701 C CA . ASN A 1 89 ? -6.729 6.286 11.287 1.00 94.31 89 ASN A CA 1
ATOM 702 C C . ASN A 1 89 ? -7.442 7.529 11.839 1.00 94.31 89 ASN A C 1
ATOM 704 O O . ASN A 1 89 ? -7.659 7.612 13.054 1.00 94.31 89 ASN A O 1
ATOM 708 N N . PRO A 1 90 ? -7.865 8.480 10.987 1.00 93.94 90 PRO A N 1
ATOM 709 C CA . PRO A 1 90 ? -8.771 9.531 11.424 1.00 93.94 90 PRO A CA 1
ATOM 710 C C . PRO A 1 90 ? -10.132 8.928 11.790 1.00 93.94 90 PRO A C 1
ATOM 712 O O . PRO A 1 90 ? -10.467 7.813 11.392 1.00 93.94 90 PRO A O 1
ATOM 715 N N . SER A 1 91 ? -10.963 9.690 12.501 1.00 92.81 91 SER A N 1
ATOM 716 C CA . SER A 1 91 ? -12.288 9.231 12.950 1.00 92.81 91 SER A CA 1
ATOM 717 C C . SER A 1 91 ? -13.231 8.806 11.817 1.00 92.81 91 SER A C 1
ATOM 719 O O . SER A 1 91 ? -14.179 8.066 12.065 1.00 92.81 91 SER A O 1
ATOM 721 N N . SER A 1 92 ? -12.980 9.255 10.585 1.00 92.06 92 SER A N 1
ATOM 722 C CA . SER A 1 92 ? -13.733 8.880 9.386 1.00 92.06 92 SER A CA 1
ATOM 723 C C . SER A 1 92 ? -13.361 7.511 8.810 1.00 92.06 92 SER A C 1
ATOM 725 O O . SER A 1 92 ? -14.099 7.001 7.972 1.00 92.06 92 SER A O 1
ATOM 727 N N . VAL A 1 93 ? -12.235 6.918 9.221 1.00 92.38 93 VAL A N 1
ATOM 728 C CA . VAL A 1 93 ? -11.745 5.634 8.703 1.00 92.38 93 VAL A CA 1
ATOM 729 C C . VAL A 1 93 ? -11.940 4.548 9.771 1.00 92.38 93 VAL A C 1
ATOM 731 O O . VAL A 1 93 ? -11.513 4.735 10.913 1.00 92.38 93 VAL A O 1
ATOM 734 N N . PRO A 1 94 ? -12.557 3.395 9.440 1.00 93.19 94 PRO A N 1
ATOM 735 C CA . PRO A 1 94 ? -12.747 2.301 10.391 1.00 93.19 94 PRO A CA 1
ATOM 736 C C . PRO A 1 94 ? -11.434 1.834 11.025 1.00 93.19 94 PRO A C 1
ATOM 738 O O . PRO A 1 94 ? -10.410 1.752 10.353 1.00 93.19 94 PRO A O 1
ATOM 741 N N . LYS A 1 95 ? -11.458 1.455 12.308 1.00 89.69 95 LYS A N 1
ATOM 742 C CA . LYS A 1 95 ? -10.263 0.949 13.016 1.00 89.69 95 LYS A CA 1
ATOM 743 C C . LYS A 1 95 ? -9.729 -0.374 12.461 1.00 89.69 95 LYS A C 1
ATOM 745 O O . LYS A 1 95 ? -8.571 -0.689 12.669 1.00 89.69 95 LYS A O 1
ATOM 750 N N . SER A 1 96 ? -10.568 -1.137 11.763 1.00 90.81 96 SER A N 1
ATOM 751 C CA . SER A 1 96 ? -10.180 -2.376 11.081 1.00 90.81 96 SER A CA 1
ATOM 752 C C . SER A 1 96 ? -9.404 -2.141 9.779 1.00 90.81 96 SER A C 1
ATOM 754 O O . SER A 1 96 ? -9.011 -3.102 9.126 1.00 90.81 96 SER A O 1
ATOM 756 N N . THR A 1 97 ? -9.237 -0.885 9.360 1.00 93.12 97 THR A N 1
ATOM 757 C CA . THR A 1 97 ? -8.481 -0.514 8.163 1.00 93.12 97 THR A CA 1
ATOM 758 C C . THR A 1 97 ? -7.037 -0.208 8.543 1.00 93.12 97 THR A C 1
ATOM 760 O O . THR A 1 97 ? -6.794 0.539 9.484 1.00 93.12 97 THR A O 1
ATOM 763 N N . ILE A 1 98 ? -6.071 -0.709 7.778 1.00 93.94 98 ILE A N 1
ATOM 764 C CA . ILE A 1 98 ? -4.664 -0.327 7.930 1.00 93.94 98 ILE A CA 1
ATOM 765 C C . ILE A 1 98 ? -4.357 0.733 6.872 1.00 93.94 98 ILE A C 1
ATOM 767 O O . ILE A 1 98 ? -4.483 0.468 5.677 1.00 93.94 98 ILE A O 1
ATOM 771 N N . LEU A 1 99 ? -3.964 1.933 7.299 1.00 93.88 99 LEU A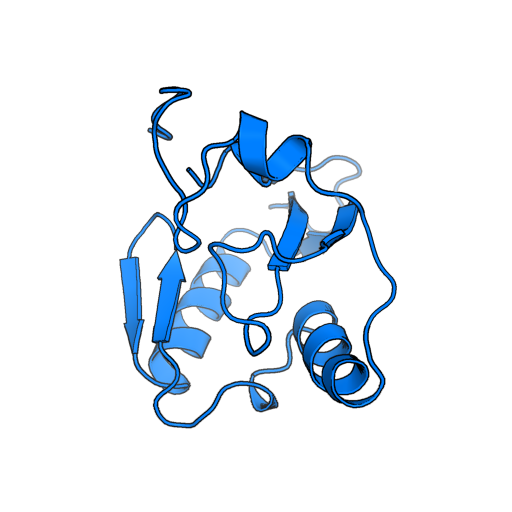 N 1
ATOM 772 C CA . LEU A 1 99 ? -3.503 2.982 6.392 1.00 93.88 99 LEU A CA 1
ATOM 773 C C . LEU A 1 99 ? -1.987 2.889 6.228 1.00 93.88 99 LEU A C 1
ATOM 775 O O . LEU A 1 99 ? -1.243 3.028 7.200 1.00 93.88 99 LEU A O 1
ATOM 779 N N . ILE A 1 100 ? -1.539 2.660 4.994 1.00 92.00 100 ILE A N 1
ATOM 780 C CA . ILE A 1 100 ? -0.122 2.572 4.642 1.00 92.00 100 ILE A CA 1
ATOM 781 C C . ILE A 1 100 ? 0.190 3.658 3.623 1.00 92.00 100 ILE A C 1
ATOM 783 O O . ILE A 1 100 ? -0.434 3.738 2.568 1.00 92.00 100 ILE A O 1
ATOM 787 N N . ASP A 1 101 ? 1.174 4.476 3.956 1.00 90.81 101 ASP A N 1
ATOM 788 C CA . ASP A 1 101 ? 1.688 5.554 3.127 1.00 90.81 101 ASP A CA 1
ATOM 789 C C . ASP A 1 101 ? 3.092 5.160 2.667 1.00 90.81 101 ASP A C 1
ATOM 791 O O . ASP A 1 101 ? 4.045 5.149 3.454 1.00 90.81 101 ASP A O 1
ATOM 795 N N . GLN A 1 102 ? 3.180 4.726 1.408 1.00 89.31 102 GLN A N 1
ATOM 796 C CA . GLN A 1 102 ? 4.389 4.156 0.828 1.00 89.31 102 GLN A CA 1
ATOM 797 C C . GLN A 1 102 ? 4.782 4.856 -0.464 1.00 89.31 102 GLN A C 1
ATOM 799 O O . GLN A 1 102 ? 3.929 5.198 -1.283 1.00 89.31 102 GLN A O 1
ATOM 804 N N . ASP A 1 103 ? 6.087 4.978 -0.663 1.00 90.25 103 ASP A N 1
ATOM 805 C CA . ASP A 1 103 ? 6.651 5.359 -1.949 1.00 90.25 103 ASP A CA 1
ATOM 806 C C . ASP A 1 103 ? 7.318 4.130 -2.551 1.00 90.25 103 ASP A C 1
ATOM 808 O O . ASP A 1 103 ? 7.966 3.358 -1.839 1.00 90.25 103 ASP A O 1
ATOM 812 N N . VAL A 1 104 ? 7.167 3.951 -3.861 1.00 88.25 104 VAL A N 1
ATOM 813 C CA . VAL A 1 104 ? 7.728 2.804 -4.581 1.00 88.25 104 VAL A CA 1
ATOM 814 C C . VAL A 1 104 ? 8.615 3.295 -5.713 1.00 88.25 104 VAL A C 1
ATOM 816 O O . VAL A 1 104 ? 8.164 3.991 -6.624 1.00 88.25 104 VAL A O 1
ATOM 819 N N . ALA A 1 105 ? 9.887 2.923 -5.663 1.00 91.62 105 ALA A N 1
ATOM 820 C CA . ALA A 1 105 ? 10.881 3.222 -6.678 1.00 91.62 105 ALA A CA 1
ATOM 821 C C . ALA A 1 105 ? 10.997 2.031 -7.637 1.00 91.62 105 ALA A C 1
ATOM 823 O O . ALA A 1 105 ? 11.496 0.974 -7.268 1.00 91.62 105 ALA A O 1
ATOM 824 N N . TYR A 1 106 ? 10.528 2.196 -8.869 1.00 90.81 106 TYR A N 1
ATOM 825 C CA . TYR A 1 106 ? 10.508 1.173 -9.908 1.00 90.81 106 TYR A CA 1
ATOM 826 C C . TYR A 1 106 ? 11.710 1.292 -10.850 1.00 90.81 106 TYR A C 1
ATOM 828 O O . TYR A 1 106 ? 12.015 2.374 -11.363 1.00 90.81 106 TYR A O 1
ATOM 836 N N . PHE A 1 107 ? 12.342 0.161 -11.156 1.00 93.56 107 PHE A N 1
ATOM 837 C CA . PHE A 1 107 ? 13.539 0.067 -11.989 1.00 93.56 107 PHE A CA 1
ATOM 838 C C . PHE A 1 107 ? 13.277 -0.848 -13.186 1.00 93.56 107 PHE A C 1
ATOM 840 O O . PHE A 1 107 ? 12.899 -2.005 -13.009 1.00 93.56 107 PHE A O 1
ATOM 847 N N . ARG A 1 108 ? 13.486 -0.346 -14.412 1.00 93.12 108 ARG A N 1
ATOM 848 C CA . ARG A 1 108 ? 13.451 -1.178 -15.632 1.00 93.12 108 ARG A CA 1
ATOM 849 C C . ARG A 1 108 ? 14.689 -2.060 -15.774 1.00 93.12 108 ARG A C 1
ATOM 851 O O . ARG A 1 108 ? 14.573 -3.196 -16.216 1.00 93.12 108 ARG A O 1
ATOM 858 N N . ASP A 1 109 ? 15.854 -1.530 -15.405 1.00 91.94 109 ASP A N 1
ATOM 859 C CA . ASP A 1 109 ? 17.093 -2.295 -15.261 1.00 91.94 109 ASP A CA 1
ATOM 860 C C . ASP A 1 109 ? 17.311 -2.575 -13.766 1.00 91.94 109 ASP A C 1
ATOM 862 O O . ASP A 1 109 ? 17.474 -1.623 -12.998 1.00 91.94 109 ASP A O 1
ATOM 866 N N . PRO A 1 110 ? 17.307 -3.846 -13.325 1.00 91.56 110 PRO A N 1
ATOM 867 C CA . PRO A 1 110 ? 17.440 -4.182 -11.910 1.00 91.56 110 PRO A CA 1
ATOM 868 C C . PRO A 1 110 ? 18.792 -3.764 -11.305 1.00 91.56 110 PRO A C 1
ATOM 870 O O . PRO A 1 110 ? 18.880 -3.601 -10.086 1.00 91.56 110 PRO A O 1
ATOM 873 N N . ASN A 1 111 ? 19.822 -3.554 -12.133 1.00 94.25 111 ASN A N 1
ATOM 874 C CA . ASN A 1 111 ? 21.162 -3.154 -11.698 1.00 94.25 111 ASN A CA 1
ATOM 875 C C . ASN A 1 111 ? 21.387 -1.635 -11.736 1.00 94.25 111 ASN A C 1
ATOM 877 O O . ASN A 1 111 ? 22.467 -1.169 -11.370 1.00 94.25 111 ASN A O 1
ATOM 881 N N . ALA A 1 112 ? 20.397 -0.853 -12.178 1.00 94.00 112 ALA A N 1
ATOM 882 C CA . ALA A 1 112 ? 20.528 0.595 -12.241 1.00 94.00 112 ALA A CA 1
ATOM 883 C C . ALA A 1 112 ? 20.674 1.212 -10.839 1.00 94.00 112 ALA A C 1
ATOM 885 O O . ALA A 1 112 ? 20.083 0.758 -9.856 1.00 94.00 112 ALA A O 1
ATOM 886 N N . SER A 1 113 ? 21.456 2.289 -10.762 1.00 92.31 113 SER A N 1
ATOM 887 C CA . SER A 1 113 ? 21.682 3.051 -9.529 1.00 92.31 113 SER A CA 1
ATOM 888 C C . SER A 1 113 ? 20.567 4.054 -9.218 1.00 92.31 113 SER A C 1
ATOM 890 O O . SER A 1 113 ? 20.501 4.553 -8.097 1.00 92.31 113 SER A O 1
ATOM 892 N N . SER A 1 114 ? 19.687 4.350 -10.180 1.00 93.12 114 SER A N 1
ATOM 893 C CA . SER A 1 114 ? 18.554 5.265 -10.023 1.00 93.12 114 SER A CA 1
ATOM 894 C C . SER A 1 114 ? 17.259 4.678 -10.602 1.00 93.12 114 SER A C 1
ATOM 896 O O . SER A 1 114 ? 17.303 3.913 -11.573 1.00 93.12 114 SER A O 1
ATOM 898 N N . PRO A 1 115 ? 16.093 5.001 -10.008 1.00 93.44 115 PRO A N 1
ATOM 899 C CA . PRO A 1 115 ? 14.820 4.453 -10.452 1.00 93.44 115 PRO A CA 1
ATOM 900 C C . PRO A 1 115 ? 14.382 5.055 -11.784 1.00 93.44 115 PRO A C 1
ATOM 902 O O . PRO A 1 115 ? 14.600 6.229 -12.073 1.00 93.44 115 PRO A O 1
ATOM 905 N N . THR A 1 116 ? 13.688 4.249 -12.583 1.00 92.19 116 THR A N 1
ATOM 906 C CA . THR A 1 116 ? 13.015 4.720 -13.799 1.00 92.19 116 THR A CA 1
ATOM 907 C C . THR A 1 116 ? 11.785 5.558 -13.465 1.00 92.19 116 THR A C 1
ATOM 909 O O . THR A 1 116 ? 11.456 6.496 -14.187 1.00 92.19 116 THR A O 1
ATOM 912 N N . LYS A 1 117 ? 11.080 5.196 -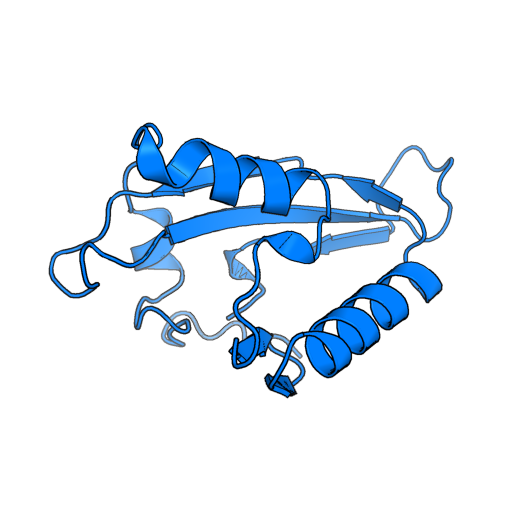12.392 1.00 87.75 117 LYS A N 1
ATOM 913 C CA . LYS A 1 117 ? 9.903 5.911 -11.909 1.00 87.75 117 LYS A CA 1
ATOM 914 C C . LYS A 1 117 ? 9.835 5.790 -10.397 1.00 87.75 117 LYS A C 1
ATOM 916 O O . LYS A 1 117 ? 9.976 4.692 -9.874 1.00 87.75 117 LYS A O 1
ATOM 921 N N . VAL A 1 118 ? 9.547 6.887 -9.714 1.00 87.06 118 VAL A N 1
ATOM 922 C CA . VAL A 1 118 ? 9.091 6.852 -8.324 1.00 87.06 118 VAL A CA 1
ATOM 923 C C . VAL A 1 118 ? 7.588 7.087 -8.343 1.00 87.06 118 VAL A C 1
ATOM 925 O O . VAL A 1 118 ? 7.107 7.957 -9.064 1.00 87.06 118 VAL A O 1
ATOM 928 N N . SER A 1 119 ? 6.844 6.244 -7.639 1.00 82.81 119 SER A N 1
ATOM 929 C CA . SER A 1 119 ? 5.435 6.468 -7.360 1.00 82.81 119 SER A CA 1
ATOM 930 C C . SER A 1 119 ? 5.328 6.910 -5.919 1.00 82.81 119 SER A C 1
ATOM 932 O O . SER A 1 119 ? 5.552 6.103 -5.017 1.00 82.81 119 SER A O 1
ATOM 934 N N . GLU A 1 120 ? 5.010 8.178 -5.716 1.00 79.75 120 GLU A N 1
ATOM 935 C CA . GLU A 1 120 ? 4.736 8.700 -4.386 1.00 79.75 120 GLU A CA 1
ATOM 936 C C . GLU A 1 120 ? 3.285 8.399 -4.016 1.00 79.75 120 GLU A C 1
ATOM 938 O O . GLU A 1 120 ? 2.404 8.362 -4.880 1.00 79.75 120 GLU A O 1
ATOM 943 N N . ALA A 1 121 ? 3.006 8.217 -2.728 1.00 65.94 121 ALA A N 1
ATOM 944 C CA . ALA A 1 121 ? 1.633 8.019 -2.261 1.00 65.94 121 ALA A CA 1
ATOM 945 C C . ALA A 1 121 ? 0.695 9.181 -2.647 1.00 65.94 121 ALA A C 1
ATOM 947 O O . ALA A 1 121 ? -0.505 8.974 -2.818 1.00 65.94 121 ALA A O 1
ATOM 948 N N . SER A 1 122 ? 1.230 10.399 -2.823 1.00 56.56 122 SER A N 1
ATOM 949 C CA . SER A 1 122 ? 0.460 11.541 -3.334 1.00 56.56 122 SER A CA 1
ATOM 950 C C . SER A 1 122 ? 0.077 11.449 -4.810 1.00 56.56 122 SER A C 1
ATOM 952 O O . SER A 1 122 ? -0.851 12.146 -5.204 1.00 56.56 122 SER A O 1
ATOM 954 N N . ASP A 1 123 ? 0.759 10.6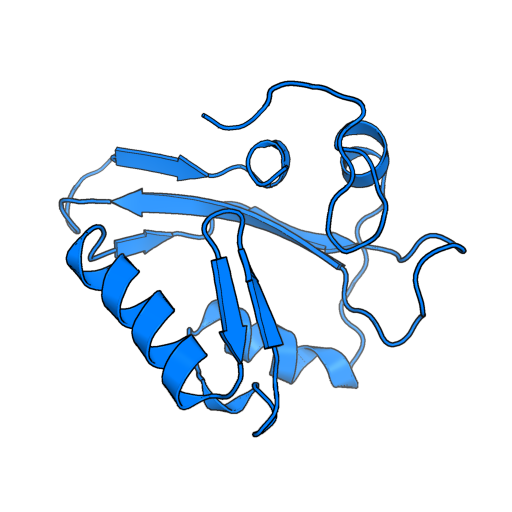19 -5.600 1.00 50.28 123 ASP A N 1
ATOM 955 C CA . ASP A 1 123 ? 0.547 10.502 -7.050 1.00 50.28 123 ASP A CA 1
ATOM 956 C C . ASP A 1 123 ? -0.435 9.382 -7.423 1.00 50.28 123 ASP A C 1
ATOM 958 O O . ASP A 1 123 ? -0.811 9.248 -8.588 1.00 50.28 123 ASP A O 1
ATOM 962 N N . MET A 1 124 ? -0.824 8.544 -6.456 1.00 51.41 124 MET A N 1
ATOM 963 C CA . MET A 1 124 ? -1.805 7.463 -6.633 1.00 51.41 124 MET A CA 1
ATOM 964 C C . MET A 1 124 ? -3.255 7.921 -6.380 1.00 51.41 124 MET A C 1
ATOM 966 O O . MET A 1 124 ? -4.124 7.097 -6.091 1.00 51.41 124 MET A O 1
ATOM 970 N N . LEU A 1 125 ? -3.489 9.232 -6.481 1.00 44.62 125 LEU A N 1
ATOM 971 C CA . LEU A 1 125 ? -4.763 9.924 -6.302 1.00 44.62 125 LEU A CA 1
ATOM 972 C C . LEU A 1 125 ? -5.291 10.461 -7.635 1.00 44.62 125 LEU A C 1
ATOM 974 O O . LEU A 1 125 ? -4.490 11.012 -8.427 1.00 44.62 125 LEU A O 1
#